Protein AF-A0A2W7KLB6-F1 (afdb_monomer_lite)

Structure (mmCIF, N/CA/C/O backbone):
data_AF-A0A2W7KLB6-F1
#
_entry.id   AF-A0A2W7KLB6-F1
#
loop_
_atom_site.group_PDB
_atom_site.id
_atom_site.type_symbol
_atom_site.label_atom_id
_atom_site.label_alt_id
_atom_site.label_comp_id
_atom_site.label_asym_id
_atom_site.label_entity_id
_atom_site.label_seq_id
_atom_site.pdbx_PDB_ins_code
_atom_site.Cartn_x
_atom_site.Cartn_y
_atom_site.Cartn_z
_atom_site.occupancy
_atom_site.B_iso_or_equiv
_atom_site.auth_seq_id
_atom_site.auth_comp_id
_atom_site.auth_asym_id
_atom_site.auth_atom_id
_atom_site.pdbx_PDB_model_num
ATOM 1 N N . MET A 1 1 ? -4.867 -3.107 9.856 1.00 95.69 1 MET A N 1
ATOM 2 C CA . MET A 1 1 ? -6.104 -3.054 9.045 1.00 95.69 1 MET A CA 1
ATOM 3 C C . MET A 1 1 ? -6.393 -1.610 8.694 1.00 95.69 1 MET A C 1
ATOM 5 O O . MET A 1 1 ? -6.257 -0.754 9.565 1.00 95.69 1 MET A O 1
ATOM 9 N N . VAL A 1 2 ? -6.758 -1.348 7.444 1.00 97.62 2 VAL A N 1
ATOM 10 C CA . VAL A 1 2 ? -7.055 -0.002 6.934 1.00 97.62 2 VAL A CA 1
ATOM 11 C C . VAL A 1 2 ? -8.297 -0.032 6.046 1.00 97.62 2 VAL A C 1
ATOM 13 O O . VAL A 1 2 ? -8.566 -1.053 5.417 1.00 97.62 2 VAL A O 1
ATOM 16 N N . GLU A 1 3 ? -9.028 1.073 5.978 1.00 97.50 3 GLU A N 1
ATOM 17 C CA . GLU A 1 3 ? -10.173 1.278 5.080 1.00 97.50 3 GLU A CA 1
ATOM 18 C C . GLU A 1 3 ? -10.031 2.596 4.310 1.00 97.50 3 GLU A C 1
ATOM 20 O O . GLU A 1 3 ? -9.113 3.378 4.571 1.00 97.50 3 GLU A O 1
ATOM 25 N N . ASP A 1 4 ? -10.932 2.820 3.348 1.00 96.56 4 ASP A N 1
ATOM 26 C CA . ASP A 1 4 ? -10.879 3.961 2.422 1.00 96.56 4 ASP A CA 1
ATOM 27 C C . ASP A 1 4 ? -9.484 4.095 1.787 1.00 96.56 4 ASP A C 1
ATOM 29 O O . ASP A 1 4 ? -8.764 5.092 1.929 1.00 96.56 4 ASP A O 1
ATOM 33 N N . TRP A 1 5 ? -9.062 2.990 1.169 1.00 97.44 5 TRP A N 1
ATOM 34 C CA . TRP A 1 5 ? -7.722 2.814 0.632 1.00 97.44 5 TRP A CA 1
ATOM 35 C C . TRP A 1 5 ? -7.665 3.047 -0.881 1.00 97.44 5 TRP A C 1
ATOM 37 O O . TRP A 1 5 ? -8.614 2.817 -1.637 1.00 97.44 5 TRP A O 1
ATOM 47 N N . ILE A 1 6 ? -6.500 3.508 -1.322 1.00 97.19 6 ILE A N 1
ATOM 48 C CA . ILE A 1 6 ? -6.135 3.795 -2.702 1.00 97.19 6 ILE A CA 1
ATOM 49 C C . ILE A 1 6 ? -4.826 3.072 -2.999 1.00 97.19 6 ILE A C 1
ATOM 51 O O . ILE A 1 6 ? -3.841 3.252 -2.279 1.00 97.19 6 ILE A O 1
ATOM 55 N N . LEU A 1 7 ? -4.798 2.283 -4.068 1.00 97.56 7 LEU A N 1
ATOM 56 C CA . LEU A 1 7 ? -3.565 1.736 -4.621 1.00 97.56 7 LEU A CA 1
ATOM 57 C C . LEU A 1 7 ? -3.092 2.630 -5.763 1.00 97.56 7 LEU A C 1
ATOM 59 O O . LEU A 1 7 ? -3.750 2.758 -6.794 1.00 97.56 7 LEU A O 1
ATOM 63 N N . PHE A 1 8 ? -1.940 3.257 -5.574 1.00 97.44 8 PHE A N 1
ATOM 64 C CA . PHE A 1 8 ? -1.297 4.071 -6.587 1.00 97.44 8 PHE A CA 1
ATOM 65 C C . PHE A 1 8 ? -0.367 3.222 -7.442 1.00 97.44 8 PHE A C 1
ATOM 67 O O . PHE A 1 8 ? 0.688 2.797 -6.972 1.00 97.44 8 PHE A O 1
ATOM 74 N N . LEU A 1 9 ? -0.748 3.016 -8.698 1.00 96.81 9 LEU A N 1
ATOM 75 C CA . LEU A 1 9 ? 0.093 2.421 -9.728 1.00 96.81 9 LEU A CA 1
ATOM 76 C C . LEU A 1 9 ? 1.043 3.503 -10.249 1.00 96.81 9 LEU A C 1
ATOM 78 O O . LEU A 1 9 ? 0.602 4.532 -10.765 1.00 96.81 9 LEU A O 1
ATOM 82 N N . VAL A 1 10 ? 2.346 3.302 -10.073 1.00 96.62 10 VAL A N 1
ATOM 83 C CA . VAL A 1 10 ? 3.338 4.335 -10.385 1.00 96.62 10 VAL A CA 1
ATOM 84 C C . VAL A 1 10 ? 3.491 4.501 -11.897 1.00 96.62 10 VAL A C 1
ATOM 86 O O . VAL A 1 10 ? 3.841 3.554 -12.602 1.00 96.62 10 VAL A O 1
ATOM 89 N N . ASP A 1 11 ? 3.286 5.730 -12.366 1.00 96.38 11 ASP A N 1
ATOM 90 C CA . ASP A 1 11 ? 3.504 6.143 -13.753 1.00 96.38 11 ASP A CA 1
ATOM 91 C C . ASP A 1 11 ? 4.898 6.752 -13.914 1.00 96.38 11 ASP A C 1
ATOM 93 O O . ASP A 1 11 ? 5.109 7.948 -13.714 1.00 96.38 11 ASP A O 1
ATOM 97 N N . GLU A 1 12 ? 5.875 5.897 -14.200 1.00 95.12 12 GLU A N 1
ATOM 98 C CA . GLU A 1 12 ? 7.271 6.278 -14.412 1.00 95.12 12 GLU A CA 1
ATOM 99 C C . GLU A 1 12 ? 7.840 5.528 -15.624 1.00 95.12 12 GLU A C 1
ATOM 101 O O . GLU A 1 12 ? 7.294 4.496 -16.032 1.00 95.12 12 GLU A O 1
ATOM 106 N N . PRO A 1 13 ? 8.965 5.992 -16.203 1.00 96.56 13 PRO A N 1
ATOM 107 C CA . PRO A 1 13 ? 9.585 5.330 -17.341 1.00 96.56 13 PRO A CA 1
ATOM 108 C C . PRO A 1 13 ? 9.823 3.829 -17.094 1.00 96.56 13 PRO A C 1
ATOM 110 O O . PRO A 1 13 ? 10.238 3.452 -15.991 1.00 96.56 13 PRO A O 1
ATOM 113 N N . PRO A 1 14 ? 9.659 2.961 -18.113 1.00 95.06 14 PRO A N 1
ATOM 114 C CA . PRO A 1 14 ? 9.779 1.510 -17.954 1.00 95.06 14 PRO A CA 1
ATOM 115 C C . PRO A 1 14 ? 11.095 1.053 -17.320 1.00 95.06 14 PRO A C 1
ATOM 117 O O . PRO A 1 14 ? 11.109 0.085 -16.567 1.00 95.06 14 PRO A O 1
ATOM 120 N N . GLU A 1 15 ? 12.193 1.766 -17.574 1.00 96.12 15 GLU A N 1
ATOM 121 C CA . GLU A 1 15 ? 13.500 1.494 -16.971 1.00 96.12 15 GLU A CA 1
ATOM 122 C C . GLU A 1 15 ? 13.486 1.674 -15.442 1.00 96.12 15 GLU A C 1
ATOM 124 O O . GLU A 1 15 ? 14.017 0.844 -14.703 1.00 96.12 15 GLU A O 1
ATOM 129 N N . SER A 1 16 ? 12.824 2.724 -14.945 1.00 94.75 16 SER A N 1
ATOM 130 C CA . SER A 1 16 ? 12.636 2.961 -13.510 1.00 94.75 16 SER A CA 1
ATOM 131 C C . SER A 1 16 ? 11.780 1.869 -12.878 1.00 94.75 16 SER A C 1
ATOM 133 O O . SER A 1 16 ? 12.148 1.331 -11.833 1.00 94.75 16 SER A O 1
ATOM 135 N N . LEU A 1 17 ? 10.682 1.491 -13.537 1.00 95.75 17 LEU A N 1
ATOM 136 C CA . LEU A 1 17 ? 9.805 0.416 -13.070 1.00 95.75 17 LEU A CA 1
ATOM 137 C C . LEU A 1 17 ? 10.525 -0.943 -13.070 1.00 95.75 17 LEU A C 1
ATOM 139 O O . LEU A 1 17 ? 10.365 -1.730 -12.140 1.00 95.75 17 LEU A O 1
ATOM 143 N N . ALA A 1 18 ? 11.357 -1.214 -14.079 1.00 96.00 18 ALA A N 1
ATOM 144 C CA . ALA A 1 18 ? 12.154 -2.435 -14.165 1.00 96.00 18 ALA A CA 1
ATOM 145 C C . ALA A 1 18 ? 13.192 -2.526 -13.038 1.00 96.00 18 ALA A C 1
ATOM 147 O O . ALA A 1 18 ? 13.358 -3.594 -12.450 1.00 96.00 18 ALA A O 1
ATOM 148 N N . ARG A 1 19 ? 13.843 -1.409 -12.675 1.00 95.50 19 ARG A N 1
ATOM 149 C CA . ARG A 1 19 ? 14.744 -1.365 -11.512 1.00 95.50 19 ARG A CA 1
ATOM 150 C C . ARG A 1 19 ? 14.012 -1.719 -10.221 1.00 95.50 19 ARG A C 1
ATOM 152 O O . ARG A 1 19 ? 14.524 -2.529 -9.456 1.00 95.50 19 ARG A O 1
ATOM 159 N N . VAL A 1 20 ? 12.810 -1.184 -10.002 1.00 95.38 20 VAL A N 1
ATOM 160 C CA . VAL A 1 20 ? 11.988 -1.528 -8.827 1.00 95.38 20 VAL A CA 1
ATOM 161 C C . VAL A 1 20 ? 11.689 -3.030 -8.797 1.00 95.38 20 VAL A C 1
ATOM 163 O O . VAL A 1 20 ? 11.972 -3.689 -7.798 1.00 95.38 20 VAL A O 1
ATOM 166 N N . ARG A 1 21 ? 11.243 -3.595 -9.924 1.00 95.44 21 ARG A N 1
ATOM 167 C CA . ARG A 1 21 ? 10.947 -5.032 -10.041 1.00 95.44 21 ARG A CA 1
ATOM 168 C C . ARG A 1 21 ? 12.166 -5.928 -9.852 1.00 95.44 21 ARG A C 1
ATOM 170 O O . ARG A 1 21 ? 12.055 -6.972 -9.218 1.00 95.44 21 ARG A O 1
ATOM 177 N N . SER A 1 22 ? 13.350 -5.508 -10.305 1.00 96.50 22 SER A N 1
ATOM 178 C CA . SER A 1 22 ? 14.595 -6.259 -10.069 1.00 96.50 22 SER A CA 1
ATOM 179 C C . SER A 1 22 ? 14.975 -6.376 -8.587 1.00 96.50 22 SER A C 1
ATOM 181 O O . SER A 1 22 ? 15.726 -7.275 -8.219 1.00 96.50 22 SER A O 1
ATOM 183 N N . LEU A 1 23 ? 14.429 -5.508 -7.728 1.00 95.56 23 LEU A N 1
ATOM 184 C CA . LEU A 1 23 ? 14.601 -5.567 -6.274 1.00 95.56 23 LEU A CA 1
ATOM 185 C C . LEU A 1 23 ? 13.546 -6.453 -5.586 1.00 95.56 23 LEU A C 1
ATOM 187 O O . LEU A 1 23 ? 13.511 -6.499 -4.355 1.00 95.56 23 LEU A O 1
ATOM 191 N N . GLY A 1 24 ? 12.685 -7.132 -6.354 1.00 95.31 24 GLY A N 1
ATOM 192 C CA . GLY A 1 24 ? 11.572 -7.928 -5.834 1.00 95.31 24 GLY A CA 1
ATOM 193 C C . GLY A 1 24 ? 10.458 -7.073 -5.229 1.00 95.31 24 GLY A C 1
ATOM 194 O O . GLY A 1 24 ? 9.840 -7.480 -4.248 1.00 95.31 24 GLY A O 1
ATOM 195 N N . LEU A 1 25 ? 10.265 -5.862 -5.757 1.00 96.94 25 LEU A N 1
ATOM 196 C CA . LEU A 1 25 ? 9.225 -4.926 -5.344 1.00 96.94 25 LEU A CA 1
ATOM 197 C C . LEU A 1 25 ? 8.312 -4.609 -6.528 1.00 96.94 25 LEU A C 1
ATOM 199 O O . LEU A 1 25 ? 8.763 -4.554 -7.670 1.00 96.94 25 LEU A O 1
ATOM 203 N N . GLU A 1 26 ? 7.053 -4.309 -6.246 1.00 96.50 26 GLU A N 1
ATOM 204 C CA . GLU A 1 26 ? 6.107 -3.791 -7.223 1.00 96.50 26 GLU A CA 1
ATOM 205 C C . GLU A 1 26 ? 5.988 -2.266 -7.102 1.00 96.50 26 GLU A C 1
ATOM 207 O O . GLU A 1 26 ? 5.979 -1.721 -5.991 1.00 96.50 26 GLU A O 1
ATOM 212 N N . PRO A 1 27 ? 5.888 -1.544 -8.234 1.00 96.44 27 PRO A N 1
ATOM 213 C CA . PRO A 1 27 ? 5.785 -0.092 -8.269 1.00 96.44 27 PRO A CA 1
ATOM 214 C C . PRO A 1 27 ? 4.354 0.356 -7.927 1.00 96.44 27 PRO A C 1
ATOM 216 O O . PRO A 1 27 ? 3.671 0.996 -8.724 1.00 96.44 27 PRO A O 1
ATOM 219 N N . ILE A 1 28 ? 3.896 -0.034 -6.738 1.00 97.06 28 ILE A N 1
ATOM 220 C CA . ILE A 1 28 ? 2.568 0.237 -6.197 1.00 97.06 28 ILE A CA 1
ATOM 221 C C . ILE A 1 28 ? 2.736 0.789 -4.783 1.00 97.06 28 ILE A C 1
ATOM 223 O O . ILE A 1 28 ? 3.492 0.236 -3.981 1.00 97.06 28 ILE A O 1
ATOM 227 N N . PHE A 1 29 ? 2.019 1.864 -4.471 1.00 97.00 29 PHE A N 1
ATOM 228 C CA . PHE A 1 29 ? 1.907 2.404 -3.117 1.00 97.00 29 PHE A CA 1
ATOM 229 C C . PHE A 1 29 ? 0.476 2.261 -2.621 1.00 97.00 29 PHE A C 1
ATOM 231 O O . PHE A 1 29 ? -0.463 2.488 -3.372 1.00 97.00 29 PHE A O 1
ATOM 238 N N . MET A 1 30 ? 0.307 1.946 -1.345 1.00 96.69 30 MET A N 1
ATOM 239 C CA . MET A 1 30 ? -0.982 1.994 -0.674 1.00 96.69 30 MET A CA 1
ATOM 240 C C . MET A 1 30 ? -1.080 3.289 0.123 1.00 96.69 30 MET A C 1
ATOM 242 O O . MET A 1 30 ? -0.162 3.662 0.858 1.00 96.69 30 MET A O 1
ATOM 246 N N . TYR A 1 31 ? -2.202 3.973 -0.016 1.00 96.69 31 TYR A N 1
ATOM 247 C CA . TYR A 1 31 ? -2.605 5.061 0.855 1.00 96.69 31 TYR A CA 1
ATOM 248 C C . TYR A 1 31 ? -3.965 4.722 1.451 1.00 96.69 31 TYR A C 1
ATOM 250 O O . TYR A 1 31 ? -4.836 4.251 0.730 1.00 96.69 31 TYR A O 1
ATOM 258 N N . ALA A 1 32 ? -4.168 4.981 2.735 1.00 96.69 32 ALA A N 1
ATOM 259 C CA . ALA A 1 32 ? -5.464 4.828 3.376 1.00 96.69 32 ALA A CA 1
ATOM 260 C C . ALA A 1 32 ? -5.802 6.064 4.197 1.00 96.69 32 ALA A C 1
ATOM 262 O O . ALA A 1 32 ? -4.967 6.549 4.968 1.00 96.69 32 ALA A O 1
ATOM 263 N N . HIS A 1 33 ? -7.036 6.544 4.050 1.00 95.62 33 HIS A N 1
ATOM 264 C CA . HIS A 1 33 ? -7.543 7.668 4.831 1.00 95.62 33 HIS A CA 1
ATOM 265 C C . HIS A 1 33 ? -7.866 7.278 6.279 1.00 95.62 33 HIS A C 1
ATOM 267 O O . HIS A 1 33 ? -7.881 8.157 7.138 1.00 95.62 33 HIS A O 1
ATOM 273 N N . CYS A 1 34 ? -8.090 5.987 6.557 1.00 96.44 34 CYS A N 1
ATOM 274 C CA . CYS A 1 34 ? -8.451 5.507 7.886 1.00 96.44 34 CYS A CA 1
ATOM 275 C C . CYS A 1 34 ? -7.699 4.221 8.268 1.00 96.44 34 CYS A C 1
ATOM 277 O O . CYS A 1 34 ? -7.814 3.168 7.634 1.00 96.44 34 CYS A O 1
ATOM 279 N N . VAL A 1 35 ? -6.939 4.293 9.359 1.00 97.56 35 VAL A N 1
ATOM 280 C CA . VAL A 1 35 ? -6.363 3.147 10.063 1.00 97.56 35 VAL A CA 1
ATOM 281 C C . VAL A 1 35 ? -7.416 2.613 11.025 1.00 97.56 35 VAL A C 1
ATOM 283 O O . VAL A 1 35 ? -7.789 3.287 11.979 1.00 97.56 35 VAL A O 1
ATOM 286 N N . ILE A 1 36 ? -7.864 1.378 10.813 1.00 97.00 36 ILE A N 1
ATOM 287 C CA . ILE A 1 36 ? -8.787 0.706 11.740 1.00 97.00 36 ILE A CA 1
ATOM 288 C C . ILE A 1 36 ? -8.011 0.222 12.968 1.00 97.00 36 ILE A C 1
ATOM 290 O O . ILE A 1 36 ? -8.424 0.414 14.108 1.00 97.00 36 ILE A O 1
ATOM 294 N N . TYR A 1 37 ? -6.878 -0.438 12.721 1.00 96.06 37 TYR A N 1
ATOM 295 C CA . TYR A 1 37 ? -6.066 -1.062 13.758 1.00 96.06 37 TYR A CA 1
ATOM 296 C C . TYR A 1 37 ? -4.623 -1.240 13.283 1.00 96.06 37 TYR A C 1
ATOM 298 O O . TYR A 1 37 ? -4.397 -1.788 12.199 1.00 96.06 37 TYR A O 1
ATOM 306 N N . ASP A 1 38 ? -3.659 -0.824 14.104 1.00 94.56 38 ASP A N 1
ATOM 307 C CA . ASP A 1 38 ? -2.231 -1.093 13.916 1.00 94.56 38 ASP A CA 1
ATOM 308 C C . ASP A 1 38 ? -1.674 -1.806 15.150 1.00 94.56 38 ASP A C 1
ATOM 310 O 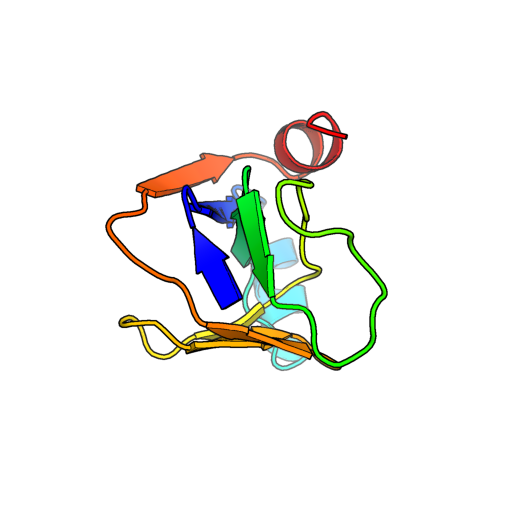O . ASP A 1 38 ? -1.634 -1.247 16.244 1.00 94.56 38 ASP A O 1
ATOM 314 N N . GLU A 1 39 ? -1.220 -3.042 14.961 1.00 91.19 39 GLU A N 1
ATOM 315 C CA . GLU A 1 39 ? -0.702 -3.904 16.032 1.00 91.19 39 GLU A CA 1
ATOM 316 C C . GLU A 1 39 ? 0.534 -3.316 16.738 1.00 91.19 39 GLU A C 1
ATOM 318 O O . GLU A 1 39 ? 0.749 -3.555 17.922 1.00 91.19 39 GLU A O 1
ATOM 323 N N . GLN A 1 40 ? 1.332 -2.520 16.017 1.00 92.00 40 GLN A N 1
ATOM 324 C CA 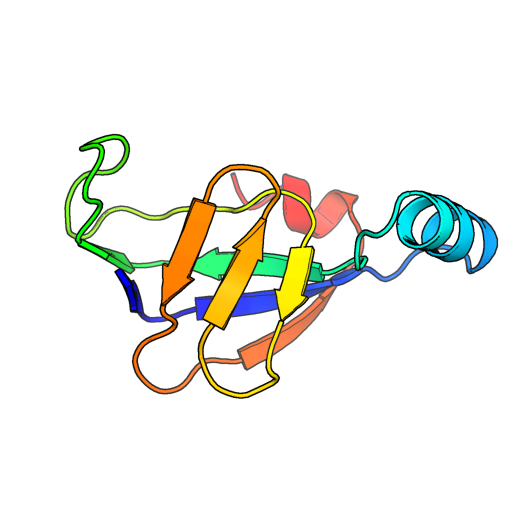. GLN A 1 40 ? 2.558 -1.892 16.515 1.00 92.00 40 GLN A CA 1
ATOM 325 C C 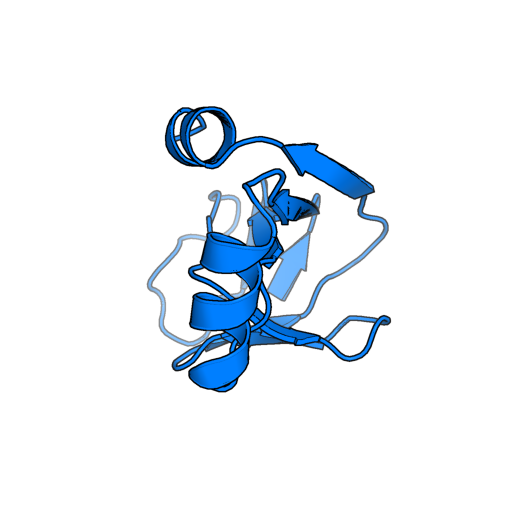. GLN A 1 40 ? 2.308 -0.498 17.112 1.00 92.00 40 GLN A C 1
ATOM 327 O O . GLN A 1 40 ? 3.245 0.121 17.612 1.00 92.00 40 GLN A O 1
ATOM 332 N N . GLY A 1 41 ? 1.074 0.018 17.053 1.00 91.00 41 GLY A N 1
ATOM 333 C CA . GLY A 1 41 ? 0.711 1.329 17.602 1.00 91.00 41 GLY A CA 1
ATOM 334 C C . GLY A 1 41 ? 1.421 2.522 16.948 1.00 91.00 41 GLY A C 1
ATOM 335 O O . GLY A 1 41 ? 1.564 3.569 17.573 1.00 91.00 41 GLY A O 1
ATOM 336 N N . ARG A 1 42 ? 1.885 2.381 15.704 1.00 91.75 42 ARG A N 1
ATOM 337 C CA . ARG A 1 42 ? 2.593 3.423 14.941 1.00 91.75 42 ARG A CA 1
ATOM 338 C C . ARG A 1 42 ? 1.646 4.500 14.429 1.00 91.75 42 ARG A C 1
ATOM 340 O O . ARG A 1 42 ? 2.057 5.646 14.274 1.00 91.75 42 ARG A O 1
ATOM 347 N N . PHE A 1 43 ? 0.396 4.124 14.160 1.00 92.31 43 PHE A N 1
ATOM 348 C CA . PHE A 1 43 ? -0.646 5.017 13.662 1.00 92.31 43 PHE A CA 1
ATOM 349 C C . PHE A 1 43 ? -1.883 4.927 14.560 1.00 92.31 43 PHE A C 1
ATOM 351 O O . PHE A 1 43 ? -2.304 3.815 14.896 1.00 92.31 43 PHE A O 1
ATOM 358 N N . PRO A 1 44 ? -2.477 6.063 14.963 1.00 92.31 44 PRO A N 1
ATOM 359 C CA . PRO A 1 44 ? -3.690 6.049 15.768 1.00 92.31 44 PRO A CA 1
ATOM 360 C C . PRO A 1 44 ? -4.894 5.558 14.941 1.00 92.31 44 PRO A C 1
ATOM 362 O O . PRO A 1 44 ? -4.953 5.834 13.738 1.00 92.31 44 PRO A O 1
ATOM 365 N N . PRO A 1 45 ? -5.884 4.895 15.570 1.00 95.44 45 PRO A N 1
ATOM 366 C CA . PRO A 1 45 ? -7.160 4.601 14.923 1.00 95.44 45 PRO A CA 1
ATOM 367 C C . PRO A 1 45 ? -7.819 5.870 14.361 1.00 95.44 45 PRO A C 1
AT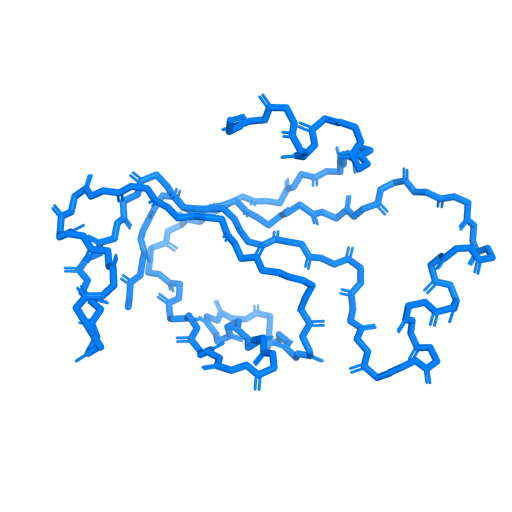OM 369 O O . PRO A 1 45 ? -7.823 6.911 15.019 1.00 95.44 45 PRO A O 1
ATOM 372 N N . GLY A 1 46 ? -8.353 5.792 13.142 1.00 95.31 46 GLY A N 1
ATOM 373 C CA . GLY A 1 46 ? -8.911 6.930 12.401 1.00 95.31 46 GLY A CA 1
ATOM 374 C C . GLY A 1 46 ? -7.870 7.860 11.763 1.00 95.31 46 GLY A C 1
ATOM 375 O O . GLY A 1 46 ? -8.242 8.811 11.082 1.00 95.31 46 GLY A O 1
ATOM 376 N N . GLY A 1 47 ? -6.572 7.610 11.969 1.00 94.69 47 GLY A N 1
ATOM 377 C CA . GLY A 1 47 ? -5.498 8.315 11.271 1.00 94.69 47 GLY A CA 1
ATOM 378 C C . GLY A 1 47 ? -5.321 7.833 9.830 1.00 94.69 47 GLY A C 1
ATOM 379 O O . GLY A 1 47 ? -5.873 6.810 9.437 1.00 94.69 47 GLY A O 1
ATOM 380 N N . TRP A 1 48 ? -4.498 8.534 9.054 1.00 94.56 48 TRP A N 1
ATOM 381 C CA . TRP A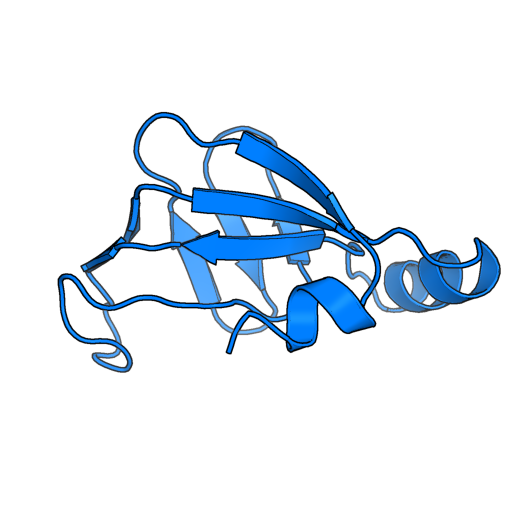 1 48 ? -4.131 8.126 7.698 1.00 94.56 48 TRP A CA 1
ATOM 382 C C . TRP A 1 48 ? -2.767 7.428 7.681 1.00 94.56 48 TRP A C 1
ATOM 384 O O . TRP A 1 48 ? -1.939 7.615 8.577 1.00 94.56 48 TRP A O 1
ATOM 394 N N . VAL A 1 49 ? -2.507 6.639 6.641 1.00 95.19 49 VAL A N 1
ATOM 395 C CA . VAL A 1 49 ? -1.193 6.028 6.415 1.00 95.19 49 VAL A CA 1
ATOM 396 C C . VAL A 1 49 ? -0.873 5.948 4.929 1.00 95.19 49 VAL A C 1
ATOM 398 O O . VAL A 1 49 ? -1.731 5.631 4.109 1.00 95.19 49 VAL A O 1
ATOM 401 N N . ARG A 1 50 ? 0.394 6.192 4.585 1.00 95.25 50 ARG A N 1
ATOM 402 C CA . ARG A 1 50 ? 0.962 5.882 3.271 1.00 95.25 50 ARG A CA 1
ATOM 403 C C . ARG A 1 50 ? 2.051 4.831 3.430 1.00 95.25 50 ARG A C 1
ATOM 405 O O . ARG A 1 50 ? 2.957 4.995 4.246 1.00 95.25 50 ARG A O 1
ATOM 412 N N . SER A 1 51 ? 1.983 3.771 2.639 1.00 95.44 51 SER A N 1
ATOM 413 C CA . SER A 1 51 ? 2.981 2.710 2.626 1.00 95.44 51 SER A CA 1
ATOM 414 C C . SER A 1 51 ? 4.266 3.132 1.905 1.00 95.44 51 SER A C 1
ATOM 416 O O . SER A 1 51 ? 4.369 4.197 1.289 1.00 95.44 51 SER A O 1
ATOM 418 N N . THR A 1 52 ? 5.263 2.253 1.956 1.00 95.00 52 THR A N 1
ATOM 419 C CA . THR A 1 52 ? 6.359 2.209 0.980 1.00 95.00 52 THR A CA 1
ATOM 420 C C . THR A 1 52 ? 5.968 1.332 -0.216 1.00 95.00 52 THR A C 1
ATOM 422 O O . THR A 1 52 ? 4.817 0.896 -0.310 1.00 95.00 52 THR A O 1
ATOM 425 N N . LEU A 1 53 ? 6.912 1.086 -1.132 1.00 96.06 53 LEU A N 1
ATOM 426 C CA . LEU A 1 53 ? 6.709 0.196 -2.274 1.00 96.06 53 LEU A CA 1
ATOM 427 C C . LEU A 1 53 ? 6.199 -1.179 -1.834 1.00 96.06 53 LEU A C 1
ATOM 429 O O . LEU A 1 53 ? 6.693 -1.770 -0.865 1.00 96.06 53 LEU A O 1
ATOM 433 N N . CYS A 1 54 ? 5.228 -1.670 -2.591 1.00 97.44 54 CYS A N 1
ATOM 434 C CA . CYS A 1 54 ? 4.696 -3.009 -2.465 1.00 97.44 54 CYS A CA 1
ATOM 435 C C . CYS A 1 54 ? 5.811 -4.041 -2.666 1.00 97.44 54 CYS A C 1
ATOM 437 O O . CYS A 1 54 ? 6.659 -3.909 -3.544 1.00 97.44 54 CYS A O 1
ATOM 439 N N . LYS A 1 55 ? 5.813 -5.077 -1.840 1.00 97.38 55 LYS A N 1
ATOM 440 C CA . LYS A 1 55 ? 6.605 -6.286 -2.046 1.00 97.38 55 LYS A CA 1
ATOM 441 C C . LYS A 1 55 ? 5.750 -7.352 -2.723 1.00 97.38 55 LYS A C 1
ATOM 443 O O . LYS A 1 55 ? 6.191 -7.975 -3.679 1.00 97.38 55 LYS A O 1
ATOM 448 N N . THR A 1 56 ? 4.529 -7.526 -2.233 1.00 96.25 56 THR A N 1
ATOM 449 C CA . THR A 1 56 ? 3.561 -8.511 -2.713 1.00 96.25 56 THR A CA 1
ATOM 450 C C . THR A 1 56 ? 2.151 -7.974 -2.485 1.00 96.25 56 THR A C 1
ATOM 452 O O . THR A 1 56 ? 1.855 -7.387 -1.443 1.00 96.25 56 THR A O 1
ATOM 455 N N . TYR A 1 57 ? 1.275 -8.170 -3.465 1.00 95.69 57 TYR A N 1
ATOM 456 C CA . TYR A 1 57 ? -0.153 -7.895 -3.351 1.00 95.69 57 TYR A CA 1
ATOM 457 C C . TYR A 1 57 ? -0.915 -9.069 -3.958 1.00 95.69 57 TYR A C 1
ATOM 459 O O . TYR A 1 57 ? -0.616 -9.488 -5.074 1.00 95.69 57 TYR A O 1
ATOM 467 N N . ASP A 1 58 ? -1.864 -9.622 -3.207 1.00 93.50 58 ASP A N 1
ATOM 468 C CA . ASP A 1 58 ? -2.637 -10.801 -3.615 1.00 93.50 58 ASP A CA 1
ATOM 469 C C . ASP A 1 58 ? -3.785 -10.482 -4.590 1.00 93.50 58 ASP A C 1
ATOM 471 O O . ASP A 1 58 ? -4.453 -11.396 -5.069 1.00 93.50 58 ASP A O 1
ATOM 475 N N . GLY A 1 59 ? -4.025 -9.199 -4.885 1.00 90.81 59 GLY A N 1
ATOM 476 C CA . GLY A 1 59 ? -5.145 -8.755 -5.718 1.00 90.81 59 GLY A CA 1
ATOM 477 C C . GLY A 1 59 ? -6.501 -8.790 -5.009 1.00 90.81 59 GLY A C 1
ATOM 478 O O . GLY A 1 59 ? -7.524 -8.565 -5.652 1.00 90.81 59 GLY A O 1
ATOM 479 N N . VAL A 1 60 ? -6.531 -9.094 -3.708 1.00 91.00 60 VAL A N 1
ATOM 480 C CA . VAL A 1 60 ? -7.760 -9.261 -2.926 1.00 91.00 60 VAL A CA 1
ATOM 481 C C . VAL A 1 60 ? -7.763 -8.307 -1.739 1.00 91.00 60 VAL A C 1
ATOM 483 O O . VAL A 1 60 ? -8.574 -7.385 -1.699 1.00 91.00 60 VAL A O 1
ATOM 486 N N . CYS A 1 61 ? -6.874 -8.500 -0.766 1.00 93.62 61 CYS A N 1
ATOM 487 C CA . CYS A 1 61 ? -6.862 -7.679 0.445 1.00 93.62 61 CYS A CA 1
ATOM 488 C C . CYS A 1 61 ? -5.522 -7.620 1.182 1.00 93.62 61 CYS A C 1
ATOM 490 O O . CYS A 1 61 ? -5.375 -6.776 2.067 1.00 93.62 61 CYS A O 1
ATOM 492 N N . MET A 1 62 ? -4.548 -8.474 0.861 1.00 96.69 62 MET A N 1
ATOM 493 C CA . MET A 1 62 ? -3.251 -8.487 1.534 1.00 96.69 62 MET A CA 1
ATOM 494 C C . MET A 1 62 ? -2.228 -7.692 0.735 1.00 96.69 62 MET A C 1
ATOM 496 O O . MET A 1 62 ? -1.693 -8.171 -0.263 1.00 96.69 62 MET A O 1
ATOM 500 N N . PHE A 1 63 ? -1.926 -6.482 1.203 1.00 97.69 63 PHE A N 1
ATOM 501 C CA . PHE A 1 63 ? -0.875 -5.636 0.649 1.00 97.69 63 PHE A CA 1
ATOM 502 C C . PHE A 1 63 ? 0.346 -5.653 1.568 1.00 97.69 63 PHE A C 1
ATOM 504 O O . PHE A 1 63 ? 0.333 -5.088 2.661 1.00 97.69 63 PHE A O 1
ATOM 511 N N . GLU A 1 64 ? 1.422 -6.296 1.139 1.00 97.69 64 GLU A N 1
ATOM 512 C CA . GLU A 1 64 ? 2.650 -6.431 1.913 1.00 97.69 64 GLU A CA 1
ATOM 513 C C . GLU A 1 64 ? 3.713 -5.448 1.420 1.00 97.69 64 GLU A C 1
ATOM 515 O O . GLU A 1 64 ? 3.995 -5.311 0.231 1.00 97.69 64 GLU A O 1
ATOM 520 N N . THR A 1 65 ? 4.352 -4.784 2.374 1.00 96.56 65 THR A N 1
ATOM 521 C CA . THR A 1 65 ? 5.623 -4.076 2.200 1.00 96.56 65 THR A CA 1
ATOM 522 C C . THR A 1 65 ? 6.720 -4.847 2.924 1.00 96.56 65 THR A C 1
ATOM 524 O O . THR A 1 65 ? 6.448 -5.797 3.653 1.00 96.56 65 THR A O 1
ATOM 527 N N . ARG A 1 66 ? 7.977 -4.405 2.816 1.00 94.25 66 ARG A N 1
ATOM 528 C CA . ARG A 1 66 ? 9.112 -5.087 3.461 1.00 94.25 66 ARG A CA 1
ATOM 529 C C . ARG A 1 66 ? 8.914 -5.385 4.957 1.00 94.25 66 ARG A C 1
ATOM 531 O O . ARG A 1 66 ? 9.393 -6.414 5.415 1.00 94.25 66 ARG A O 1
ATOM 538 N N . ASN A 1 67 ? 8.232 -4.503 5.693 1.00 92.94 67 ASN A N 1
ATOM 539 C CA . ASN A 1 67 ? 8.136 -4.581 7.155 1.00 92.94 67 ASN A CA 1
ATOM 540 C C . ASN A 1 67 ? 6.693 -4.629 7.675 1.00 92.94 67 ASN A C 1
ATOM 542 O O . ASN A 1 67 ? 6.477 -4.554 8.883 1.00 92.94 67 ASN A O 1
ATOM 546 N N . THR A 1 68 ? 5.681 -4.599 6.807 1.00 94.56 68 THR A N 1
ATOM 547 C CA . THR A 1 68 ? 4.286 -4.426 7.241 1.00 94.56 68 THR A CA 1
ATOM 548 C C . THR A 1 68 ? 3.325 -5.012 6.231 1.00 94.56 68 THR A C 1
ATOM 550 O O . THR A 1 68 ? 3.431 -4.714 5.041 1.00 94.56 68 THR A O 1
ATOM 553 N N . VAL A 1 69 ? 2.364 -5.782 6.736 1.00 96.38 69 VAL A N 1
ATOM 554 C CA . VAL A 1 69 ? 1.219 -6.274 5.977 1.00 96.38 69 VAL A CA 1
ATOM 555 C C . VAL A 1 69 ? 0.015 -5.399 6.300 1.00 96.38 69 VAL A C 1
ATOM 557 O O . VAL A 1 69 ? -0.381 -5.249 7.455 1.00 96.38 69 VAL A O 1
ATOM 560 N N . TYR A 1 70 ? -0.569 -4.811 5.268 1.00 96.75 70 TYR A N 1
ATOM 561 C CA . TYR A 1 70 ? -1.801 -4.051 5.343 1.00 96.75 70 TYR A CA 1
ATOM 562 C C . TYR A 1 70 ? -2.943 -4.940 4.867 1.00 96.75 70 TYR A C 1
ATOM 564 O O . TYR A 1 70 ? -2.947 -5.412 3.733 1.00 96.75 70 TYR A O 1
ATOM 572 N N . VAL A 1 71 ? -3.919 -5.155 5.746 1.00 97.25 71 VAL A N 1
ATOM 573 C CA . VAL A 1 71 ? -5.197 -5.770 5.380 1.00 97.25 71 VAL A CA 1
ATOM 574 C C . VAL A 1 71 ? -6.135 -4.655 4.937 1.00 97.25 71 VAL A C 1
ATOM 576 O O . VAL A 1 71 ? -6.493 -3.798 5.755 1.00 97.25 71 VAL A O 1
ATOM 579 N N . LEU A 1 72 ? -6.473 -4.671 3.651 1.00 97.69 72 LEU A N 1
ATOM 580 C CA . LEU A 1 72 ? -7.350 -3.721 2.981 1.00 97.69 72 LEU A CA 1
ATOM 581 C C . LEU A 1 72 ? -8.809 -4.116 3.229 1.00 97.69 72 LEU A C 1
ATOM 583 O O . LEU A 1 72 ? -9.252 -5.188 2.817 1.00 97.69 72 LEU A O 1
ATOM 587 N N . VAL A 1 73 ? -9.543 -3.273 3.948 1.00 97.19 73 VAL A N 1
ATOM 588 C CA . VAL A 1 73 ? -10.924 -3.532 4.363 1.00 97.19 73 VAL A CA 1
ATOM 589 C C . VAL A 1 73 ? -11.876 -2.684 3.531 1.00 97.19 73 VAL A C 1
ATOM 591 O O . VAL A 1 73 ? -11.667 -1.485 3.357 1.00 97.19 73 VAL A O 1
ATOM 594 N N . GLY A 1 74 ? -12.938 -3.315 3.030 1.00 94.56 74 GLY A N 1
ATOM 595 C CA . GLY A 1 74 ? -13.964 -2.642 2.239 1.00 94.56 74 GLY A CA 1
ATOM 596 C C . GLY A 1 74 ? -13.510 -2.278 0.819 1.00 94.56 74 GLY A C 1
ATOM 597 O O . GLY A 1 74 ? -12.439 -2.702 0.374 1.00 94.56 74 GLY A O 1
ATOM 598 N N . PRO A 1 75 ? -14.345 -1.531 0.079 1.00 91.25 75 PRO A N 1
ATOM 599 C CA . PRO A 1 75 ? -14.015 -1.096 -1.268 1.00 91.25 75 PRO A CA 1
ATOM 600 C C . PRO A 1 75 ? -12.862 -0.089 -1.237 1.00 91.25 75 PRO A C 1
ATOM 602 O O . PRO A 1 75 ? -12.850 0.837 -0.429 1.00 91.25 75 PRO A O 1
ATOM 605 N N . GLY A 1 76 ? -11.926 -0.256 -2.162 1.00 93.44 76 GLY A N 1
ATOM 606 C CA . GLY A 1 76 ? -10.896 0.729 -2.456 1.00 93.44 76 GLY A CA 1
ATOM 607 C C . GLY A 1 76 ? -10.874 1.075 -3.934 1.00 93.44 76 GLY A C 1
ATOM 608 O O . GLY A 1 76 ? -11.744 0.665 -4.707 1.00 93.44 76 GLY A O 1
ATOM 609 N N . ARG A 1 77 ? -9.875 1.856 -4.331 1.00 95.00 77 ARG A N 1
ATOM 610 C CA . ARG A 1 77 ? -9.697 2.297 -5.718 1.00 95.00 77 ARG A CA 1
ATOM 611 C C . ARG A 1 77 ? -8.248 2.182 -6.150 1.00 95.00 77 ARG A C 1
ATOM 613 O O . ARG A 1 77 ? -7.337 2.343 -5.347 1.00 95.00 77 ARG A O 1
ATOM 620 N N . GLU A 1 78 ? -8.047 1.962 -7.438 1.00 95.81 78 GLU A N 1
ATOM 621 C CA . GLU A 1 78 ? -6.732 2.037 -8.063 1.00 95.81 78 GLU A CA 1
ATOM 622 C C . GLU A 1 78 ? -6.606 3.351 -8.830 1.00 95.81 78 GLU A C 1
ATOM 624 O O . GLU A 1 78 ? -7.560 3.814 -9.460 1.00 95.81 78 GLU A O 1
ATOM 629 N N . GLN A 1 79 ? -5.430 3.967 -8.771 1.00 96.00 79 GLN A N 1
ATOM 630 C CA . GLN A 1 79 ? -5.147 5.200 -9.489 1.00 96.00 79 GLN A CA 1
ATOM 631 C C . GLN A 1 79 ? -3.730 5.183 -10.047 1.00 96.00 79 GLN A C 1
ATOM 633 O O . GLN A 1 79 ? -2.776 4.871 -9.344 1.00 96.00 79 GLN A O 1
ATOM 638 N N . ILE A 1 80 ? -3.580 5.574 -11.307 1.00 97.06 80 ILE A N 1
ATOM 639 C CA . ILE A 1 80 ? -2.266 5.788 -11.909 1.00 97.06 80 ILE A CA 1
ATOM 640 C C . ILE A 1 80 ? -1.771 7.183 -11.514 1.00 97.06 80 ILE A C 1
ATOM 642 O O . ILE A 1 80 ? -2.504 8.164 -11.661 1.00 97.06 80 ILE A O 1
ATOM 646 N N . ALA A 1 81 ? -0.552 7.277 -10.988 1.00 95.12 81 ALA A N 1
ATOM 647 C CA . ALA A 1 81 ? 0.021 8.545 -10.548 1.00 95.12 81 ALA A CA 1
ATOM 648 C C . ALA A 1 81 ? 1.552 8.556 -10.630 1.00 95.12 81 ALA A C 1
ATOM 650 O O . ALA A 1 81 ? 2.214 7.554 -10.367 1.00 95.12 81 ALA A O 1
ATOM 651 N N . SER A 1 82 ? 2.124 9.726 -10.927 1.00 94.56 82 SER A N 1
ATOM 652 C CA . SER A 1 82 ? 3.575 9.937 -10.839 1.00 94.56 82 SER A CA 1
ATOM 653 C C . SER A 1 82 ? 4.060 9.868 -9.388 1.00 94.56 82 SER A C 1
ATOM 655 O O . SER A 1 82 ? 3.305 10.185 -8.458 1.00 94.56 82 SER A O 1
ATOM 657 N N . LEU A 1 83 ? 5.346 9.569 -9.175 1.00 92.38 83 LEU A N 1
ATOM 658 C CA . LEU A 1 83 ? 5.929 9.607 -7.828 1.00 92.38 83 LEU A CA 1
ATOM 659 C C . LEU A 1 83 ? 5.763 10.986 -7.183 1.00 92.38 83 LEU A C 1
ATOM 661 O O . LEU A 1 83 ? 5.429 11.082 -6.005 1.00 92.38 83 LEU A O 1
ATOM 665 N N . LYS A 1 84 ? 5.924 12.061 -7.964 1.00 92.50 84 LYS A N 1
ATOM 666 C CA . LYS A 1 84 ? 5.731 13.436 -7.487 1.00 92.50 84 LYS A CA 1
ATOM 667 C C . LYS A 1 84 ? 4.340 13.634 -6.880 1.00 92.50 84 LYS A C 1
ATOM 669 O O . LYS A 1 84 ? 4.224 14.216 -5.806 1.00 92.50 84 LYS A O 1
ATOM 674 N N . THR A 1 85 ? 3.302 13.137 -7.549 1.00 92.50 85 THR A N 1
ATOM 675 C CA . THR A 1 85 ? 1.919 13.218 -7.064 1.00 92.50 85 THR A CA 1
ATOM 676 C C . THR A 1 85 ? 1.745 12.410 -5.781 1.00 92.50 85 THR A C 1
ATOM 678 O O . THR A 1 85 ? 1.255 12.947 -4.791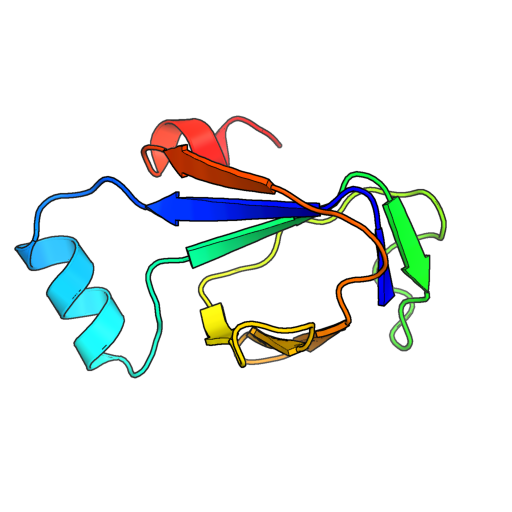 1.00 92.50 85 THR A O 1
ATOM 681 N N . ILE A 1 86 ? 2.215 11.159 -5.757 1.00 92.25 86 ILE A N 1
ATOM 682 C CA . ILE A 1 86 ? 2.102 10.264 -4.591 1.00 92.25 86 ILE A CA 1
ATOM 683 C C . ILE A 1 86 ? 2.804 10.861 -3.362 1.00 92.25 86 ILE A C 1
ATOM 685 O O . ILE A 1 86 ? 2.283 10.806 -2.246 1.00 92.25 86 ILE A O 1
ATOM 689 N N . PHE A 1 87 ? 3.979 11.467 -3.551 1.00 89.56 87 PHE A N 1
ATOM 690 C CA . PHE A 1 87 ? 4.730 12.091 -2.465 1.00 89.56 87 PHE A CA 1
ATOM 691 C C . PHE A 1 87 ? 4.159 13.436 -2.003 1.00 89.56 87 PHE A C 1
ATOM 693 O O . PHE A 1 87 ? 4.461 13.832 -0.885 1.00 89.56 87 PHE A O 1
ATOM 700 N N . SER A 1 88 ? 3.317 14.096 -2.806 1.00 89.19 88 SER A N 1
ATOM 701 C CA . SER A 1 88 ? 2.664 15.366 -2.445 1.00 89.19 88 SER A CA 1
ATOM 702 C C . SER A 1 88 ? 1.405 15.222 -1.580 1.00 89.19 88 SER A C 1
ATOM 704 O O . SER A 1 88 ? 0.901 16.217 -1.073 1.00 89.19 88 SER A O 1
ATOM 706 N N . LEU A 1 89 ? 0.890 14.000 -1.410 1.00 77.56 89 LEU A N 1
ATOM 707 C CA . LEU A 1 89 ? -0.300 13.700 -0.601 1.00 77.56 89 LEU A CA 1
ATOM 708 C C . LEU A 1 89 ? -0.021 13.686 0.918 1.00 77.56 89 LEU A C 1
ATOM 710 O O . LEU A 1 89 ? -0.883 13.275 1.695 1.00 77.56 89 LEU A O 1
ATOM 714 N N . CYS A 1 90 ? 1.185 14.076 1.341 1.00 58.28 90 CYS A N 1
ATOM 715 C CA . CYS A 1 90 ? 1.663 14.037 2.722 1.00 58.28 90 CYS A CA 1
ATOM 716 C C . CYS A 1 90 ? 2.443 15.307 3.061 1.00 58.28 90 CYS A C 1
ATOM 718 O O . CYS A 1 90 ? 3.266 15.719 2.211 1.00 58.28 90 CYS A O 1
#

Secondary structure (DSSP, 8-state):
-EEEEEEEEE---HHHHHHHHHTT-BSEEEEEEEES--TT-SS-TT--EE---BSEE-SSSEEEETTEEEEB-S--EEEEE-HHHHHHT-

pLDDT: mean 94.63, std 4.73, range [58.28, 97.69]

Foldseek 3Di:
DAEQKEKEQADDPVVVQVVCVVVLFHNIKMKGQADCDDPVPPADGNHIDIDDTFNDDPVPAWTDDPPDTGGYDDDYYYHYDHPVVSVVVD

Sequence (90 aa):
MVEDWILFLVDEPPESLARVRSLGLEPIFMYAHCVIYDEQGRFPPGGWVRSTLCKTYDGVCMFETRNTVYVLVGPGREQIASLKTIFSLC

Radius of gyration: 12.79 Å; chains: 1; bounding box: 29×26×36 Å